Protein AF-A0A831KUH7-F1 (afdb_monomer_lite)

Structure (mmCIF, N/CA/C/O backbone):
data_AF-A0A831KUH7-F1
#
_entry.id   AF-A0A831KUH7-F1
#
loop_
_atom_site.group_PDB
_atom_site.id
_atom_site.type_symbol
_atom_site.label_atom_id
_atom_site.label_alt_id
_atom_site.label_comp_id
_atom_site.label_asym_id
_atom_site.label_entity_id
_atom_site.label_seq_id
_atom_site.pdbx_PDB_ins_code
_atom_site.Cartn_x
_atom_site.Cartn_y
_atom_site.Cartn_z
_atom_site.occupancy
_atom_site.B_iso_or_equiv
_atom_site.auth_seq_id
_atom_site.auth_comp_id
_atom_site.auth_asym_id
_atom_site.auth_atom_id
_atom_site.pdbx_PDB_model_num
ATOM 1 N N . MET A 1 1 ? -2.441 -0.265 -20.188 1.00 69.31 1 MET A N 1
ATOM 2 C CA . MET A 1 1 ? -2.784 -1.364 -19.270 1.00 69.31 1 MET A CA 1
ATOM 3 C C . MET A 1 1 ? -2.291 -0.935 -17.907 1.00 69.31 1 MET A C 1
ATOM 5 O O . MET A 1 1 ? -1.240 -0.300 -17.852 1.00 69.31 1 MET A O 1
ATOM 9 N N . ASP A 1 2 ? -3.088 -1.153 -16.868 1.00 81.56 2 ASP A N 1
ATOM 10 C CA . ASP A 1 2 ? -2.836 -0.543 -15.562 1.00 81.56 2 ASP A CA 1
ATOM 11 C C . ASP A 1 2 ? -2.126 -1.530 -14.652 1.00 81.56 2 ASP A C 1
ATOM 13 O O . ASP A 1 2 ? -2.553 -2.674 -14.539 1.00 81.56 2 ASP A O 1
ATOM 17 N N . VAL A 1 3 ? -1.084 -1.069 -13.972 1.00 86.31 3 VAL A N 1
ATOM 18 C CA . VAL A 1 3 ? -0.393 -1.767 -12.895 1.00 86.31 3 VAL A CA 1
ATOM 19 C C . VAL A 1 3 ? -0.862 -1.185 -11.569 1.00 86.31 3 VAL A C 1
ATOM 21 O O . VAL A 1 3 ? -0.824 0.023 -11.341 1.00 86.31 3 VAL A O 1
ATOM 24 N N . TYR A 1 4 ? -1.305 -2.037 -10.656 1.00 88.44 4 TYR A N 1
ATOM 25 C CA . TYR A 1 4 ? -1.832 -1.579 -9.370 1.00 88.44 4 TYR A CA 1
ATOM 26 C C . TYR A 1 4 ? -0.708 -1.357 -8.354 1.00 88.44 4 TYR A C 1
ATOM 28 O O . TYR A 1 4 ? 0.375 -1.896 -8.488 1.00 88.44 4 TYR A O 1
ATOM 36 N N . CYS A 1 5 ? -0.909 -0.587 -7.289 1.00 89.81 5 CYS A N 1
ATOM 37 C CA . CYS A 1 5 ? 0.059 -0.519 -6.191 1.00 89.81 5 CYS A CA 1
ATOM 38 C C . CYS A 1 5 ? -0.189 -1.650 -5.174 1.00 89.81 5 CYS A C 1
ATOM 40 O O . CYS A 1 5 ? -1.278 -1.712 -4.602 1.00 89.81 5 CYS A O 1
ATOM 42 N N . LYS A 1 6 ? 0.822 -2.468 -4.827 1.00 88.62 6 LYS A N 1
ATOM 43 C CA . LYS A 1 6 ? 0.692 -3.523 -3.784 1.00 88.62 6 LYS A CA 1
ATOM 44 C C . LYS A 1 6 ? 0.284 -2.999 -2.397 1.00 88.62 6 LYS A C 1
ATOM 46 O O . LYS A 1 6 ? -0.260 -3.750 -1.589 1.00 88.62 6 LYS A O 1
ATOM 51 N N . VAL A 1 7 ? 0.567 -1.727 -2.099 1.00 91.00 7 VAL A N 1
ATOM 52 C CA . VAL A 1 7 ? 0.356 -1.132 -0.767 1.00 91.00 7 VAL A CA 1
ATOM 53 C C . VAL A 1 7 ? -1.040 -0.535 -0.607 1.00 91.00 7 VAL A C 1
ATOM 55 O O . VAL A 1 7 ? -1.685 -0.732 0.423 1.00 91.00 7 VAL A O 1
ATOM 58 N N . CYS A 1 8 ? -1.503 0.223 -1.601 1.00 90.94 8 CYS A N 1
ATOM 59 C CA . CYS A 1 8 ? -2.751 0.984 -1.498 1.00 90.94 8 CYS A CA 1
ATOM 60 C C . CYS A 1 8 ? -3.824 0.588 -2.519 1.00 90.94 8 CYS A C 1
ATOM 62 O O . CYS A 1 8 ? -4.967 1.025 -2.365 1.00 90.94 8 CYS A O 1
ATOM 64 N N . GLY A 1 9 ? -3.473 -0.220 -3.525 1.00 88.38 9 GLY A N 1
ATOM 65 C CA . GLY A 1 9 ? -4.381 -0.678 -4.574 1.00 88.38 9 GLY A CA 1
ATOM 66 C C . GLY A 1 9 ? -4.718 0.362 -5.642 1.00 88.38 9 GLY A C 1
ATOM 67 O O . GLY A 1 9 ? -5.630 0.124 -6.422 1.00 88.38 9 GLY A O 1
ATOM 68 N N . GLU A 1 10 ? -4.042 1.516 -5.677 1.00 90.38 10 GLU A N 1
ATOM 69 C CA . GLU A 1 10 ? -4.252 2.502 -6.750 1.00 90.38 10 GLU A CA 1
ATOM 70 C C . GLU A 1 10 ? -3.771 1.949 -8.101 1.00 90.38 10 GLU A C 1
ATOM 72 O O . GLU A 1 10 ? -2.645 1.438 -8.140 1.00 90.38 10 GLU A O 1
ATOM 77 N N . PRO A 1 11 ? -4.574 2.047 -9.177 1.00 89.94 11 PRO A N 1
ATOM 78 C CA . PRO A 1 11 ? -4.127 1.762 -10.536 1.00 89.94 11 PRO A CA 1
ATOM 79 C C . PRO A 1 11 ? -3.177 2.852 -11.036 1.00 89.94 11 PRO A C 1
ATOM 81 O O . PRO A 1 11 ? -3.346 4.028 -10.715 1.00 89.94 11 PRO A O 1
ATOM 84 N N . TRP A 1 12 ? -2.211 2.455 -11.855 1.00 90.12 12 TRP A N 1
ATOM 85 C CA . TRP A 1 12 ? -1.311 3.348 -12.572 1.00 90.12 12 TRP A CA 1
ATOM 86 C C . TRP A 1 12 ? -1.050 2.798 -13.961 1.00 90.12 12 TRP A C 1
ATOM 88 O O . TRP A 1 12 ? -0.690 1.632 -14.102 1.00 90.12 12 TRP A O 1
ATOM 98 N N . ASP A 1 13 ? -1.180 3.619 -14.989 1.00 87.94 13 ASP A N 1
ATOM 99 C CA . ASP A 1 13 ? -0.808 3.197 -16.329 1.00 87.94 13 ASP A CA 1
ATOM 100 C C . ASP A 1 13 ? 0.721 3.198 -16.508 1.00 87.94 13 ASP A C 1
ATOM 102 O O . ASP A 1 13 ? 1.477 3.915 -15.843 1.00 87.94 13 ASP A O 1
ATOM 106 N N . THR A 1 14 ? 1.196 2.379 -17.443 1.00 84.25 14 THR A N 1
ATOM 107 C CA . THR A 1 14 ? 2.628 2.246 -17.743 1.00 84.25 14 THR A CA 1
ATOM 108 C C . THR A 1 14 ? 3.270 3.543 -18.238 1.00 84.25 14 THR A C 1
ATOM 110 O O . THR A 1 14 ? 4.484 3.693 -18.108 1.00 84.25 14 THR A O 1
ATOM 113 N N . TYR A 1 15 ? 2.496 4.473 -18.807 1.00 86.19 15 TYR A N 1
ATOM 114 C CA . TYR A 1 15 ? 3.015 5.761 -19.259 1.00 86.19 15 TYR A CA 1
ATOM 115 C C . TYR A 1 15 ? 3.316 6.668 -18.064 1.00 86.19 15 TYR A C 1
ATOM 117 O O . TYR A 1 15 ? 4.424 7.190 -17.988 1.00 86.19 15 TYR A O 1
ATOM 125 N N . SER A 1 16 ? 2.433 6.761 -17.068 1.00 88.50 16 SER A N 1
ATOM 126 C CA . SER A 1 16 ? 2.728 7.475 -15.821 1.00 88.50 16 SER A CA 1
ATOM 127 C C . SER A 1 16 ? 3.896 6.854 -15.063 1.00 88.50 16 SER A C 1
ATOM 129 O O . SER A 1 16 ? 4.772 7.578 -14.588 1.00 88.50 16 SER A O 1
ATOM 131 N N . LEU A 1 17 ? 4.000 5.519 -15.020 1.00 85.38 17 LEU A N 1
ATOM 132 C CA . LEU A 1 17 ? 5.201 4.867 -14.484 1.00 85.38 17 LEU A CA 1
ATOM 133 C C . LEU A 1 17 ? 6.469 5.327 -15.213 1.00 85.38 17 LEU A C 1
ATOM 135 O O . LEU A 1 17 ? 7.524 5.409 -14.579 1.00 85.38 17 LEU A O 1
ATOM 139 N N . ARG A 1 18 ? 6.382 5.586 -16.525 1.00 84.50 18 ARG A N 1
ATOM 140 C CA . ARG A 1 18 ? 7.499 5.949 -17.404 1.00 84.50 18 ARG A CA 1
ATOM 141 C C . ARG A 1 18 ? 7.884 7.433 -17.334 1.00 84.50 18 ARG A C 1
ATOM 143 O O . ARG A 1 18 ? 9.074 7.743 -17.313 1.00 84.50 18 ARG A O 1
ATOM 150 N N . GLU A 1 19 ? 6.904 8.320 -17.308 1.00 88.00 19 GLU A N 1
ATOM 151 C CA . GLU A 1 19 ? 7.119 9.751 -17.538 1.00 88.00 19 GLU A CA 1
ATOM 152 C C . GLU A 1 19 ? 6.833 10.603 -16.291 1.00 88.00 19 GLU A C 1
ATOM 154 O O . GLU A 1 19 ? 7.485 11.628 -16.110 1.00 88.00 19 GLU A O 1
ATOM 159 N N . ASP A 1 20 ? 5.927 10.171 -15.402 1.00 90.69 20 ASP A N 1
ATOM 160 C CA . ASP A 1 20 ? 5.501 10.974 -14.242 1.00 90.69 20 ASP A CA 1
ATOM 161 C C . ASP A 1 20 ? 6.214 10.592 -12.939 1.00 90.69 20 ASP A C 1
ATOM 163 O O . ASP A 1 20 ? 6.390 11.430 -12.053 1.00 90.69 20 ASP A O 1
ATOM 167 N N . PHE A 1 21 ? 6.614 9.327 -12.789 1.00 92.31 21 PHE A N 1
ATOM 168 C CA . PHE A 1 21 ? 7.278 8.861 -11.572 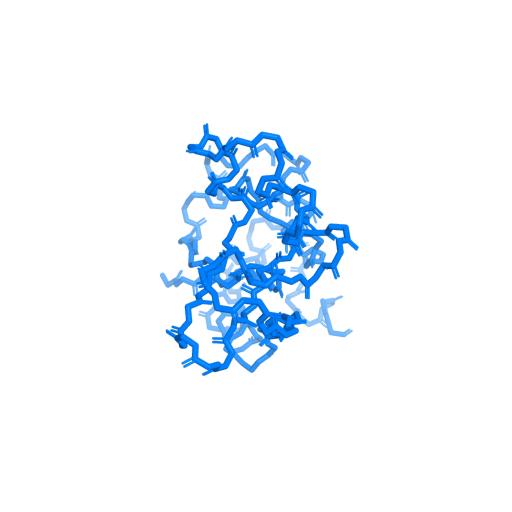1.00 92.31 21 PHE A CA 1
ATOM 169 C C . PHE A 1 21 ? 8.726 9.338 -11.537 1.00 92.31 21 PHE A C 1
ATOM 171 O O . PHE A 1 21 ? 9.467 9.172 -12.511 1.00 92.31 21 PHE A O 1
ATOM 178 N N . SER A 1 22 ? 9.177 9.806 -10.369 1.00 92.00 22 SER A N 1
ATOM 179 C CA . SER A 1 22 ? 10.614 9.926 -10.125 1.00 92.00 22 SER A CA 1
ATOM 180 C C . SER A 1 22 ? 11.294 8.553 -10.207 1.00 92.00 22 SER A C 1
ATOM 182 O O . SER A 1 22 ? 10.666 7.499 -10.051 1.00 92.00 22 SER A O 1
ATOM 184 N N . GLU A 1 23 ? 12.612 8.543 -10.412 1.00 89.50 23 GLU A N 1
ATOM 185 C CA . GLU A 1 23 ? 13.375 7.294 -10.411 1.00 89.50 23 GLU A CA 1
ATOM 186 C C . GLU A 1 23 ? 13.224 6.537 -9.077 1.00 89.50 23 GLU A C 1
ATOM 188 O O . GLU A 1 23 ? 13.108 5.307 -9.064 1.00 89.50 23 GLU A O 1
ATOM 193 N N . GLU A 1 24 ? 13.184 7.250 -7.945 1.00 90.19 24 GLU A N 1
ATOM 194 C CA . GLU A 1 24 ? 12.959 6.633 -6.636 1.00 90.19 24 GLU A CA 1
ATOM 195 C C . GLU A 1 24 ? 11.532 6.104 -6.483 1.00 90.19 24 GLU A C 1
ATOM 197 O O . GLU A 1 24 ? 11.351 4.977 -6.021 1.00 90.19 24 GLU A O 1
ATOM 202 N N . GLU A 1 25 ? 10.523 6.867 -6.905 1.00 92.75 25 GLU A N 1
ATOM 203 C CA . GLU A 1 25 ? 9.120 6.450 -6.836 1.00 92.75 25 GLU A CA 1
ATOM 204 C C . GLU A 1 25 ? 8.864 5.210 -7.690 1.00 92.75 25 GLU A C 1
ATOM 206 O O . GLU A 1 25 ? 8.199 4.273 -7.244 1.00 92.75 25 GLU A O 1
ATOM 211 N N . ARG A 1 26 ? 9.457 5.154 -8.886 1.00 90.69 26 ARG A N 1
ATOM 212 C CA . ARG A 1 26 ? 9.409 3.973 -9.751 1.00 90.69 26 ARG A CA 1
ATOM 213 C C . ARG A 1 26 ? 10.045 2.769 -9.067 1.00 90.69 26 ARG A C 1
ATOM 215 O O . ARG A 1 26 ? 9.450 1.692 -9.053 1.00 90.69 26 ARG A O 1
ATOM 222 N N . LYS A 1 27 ? 11.231 2.925 -8.472 1.00 88.69 27 LYS A N 1
ATOM 223 C CA . LYS A 1 27 ? 11.898 1.834 -7.740 1.00 88.69 27 LYS A CA 1
ATOM 224 C C . LYS A 1 27 ? 11.048 1.337 -6.571 1.00 88.69 27 LYS A C 1
ATOM 226 O O . LYS A 1 27 ? 10.906 0.125 -6.418 1.00 88.69 27 LYS A O 1
ATOM 231 N N . MET A 1 28 ? 10.463 2.241 -5.785 1.00 91.00 28 MET A N 1
ATOM 232 C CA . MET A 1 28 ? 9.556 1.883 -4.689 1.00 91.00 28 MET A CA 1
ATOM 233 C C . MET A 1 28 ? 8.328 1.127 -5.201 1.00 91.00 28 MET A C 1
ATOM 235 O O . MET A 1 28 ? 7.951 0.097 -4.642 1.00 91.00 28 MET A O 1
ATOM 239 N N . PHE A 1 29 ? 7.725 1.598 -6.290 1.00 90.19 29 PHE A N 1
ATOM 240 C CA . PHE A 1 29 ? 6.536 0.987 -6.873 1.00 90.19 29 PHE A CA 1
ATOM 241 C C . PHE A 1 29 ? 6.787 -0.433 -7.363 1.00 90.19 29 PHE A C 1
ATOM 243 O O . PHE A 1 29 ? 6.046 -1.351 -7.007 1.00 90.19 29 PHE A O 1
ATOM 250 N N . LEU A 1 30 ? 7.868 -0.633 -8.115 1.00 86.38 30 LEU A N 1
ATOM 251 C CA . LEU A 1 30 ? 8.241 -1.937 -8.663 1.00 86.38 30 LEU A CA 1
ATOM 252 C C . LEU A 1 30 ? 8.661 -2.935 -7.574 1.00 86.38 30 LEU A C 1
ATOM 254 O O . LEU A 1 30 ? 8.451 -4.135 -7.717 1.00 86.38 30 LEU A O 1
ATOM 258 N N . ARG A 1 31 ? 9.199 -2.456 -6.445 1.00 87.56 31 ARG A N 1
ATOM 259 C CA . ARG A 1 31 ? 9.447 -3.288 -5.253 1.00 87.56 31 ARG A CA 1
ATOM 260 C C . ARG A 1 31 ? 8.180 -3.582 -4.448 1.00 87.56 31 ARG A C 1
ATOM 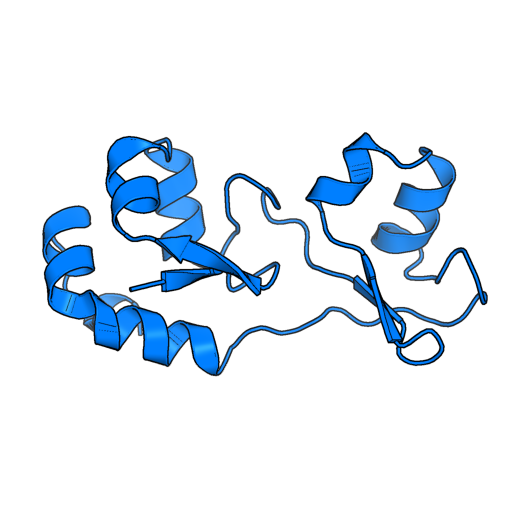262 O O . ARG A 1 31 ? 8.207 -4.399 -3.532 1.00 87.56 31 ARG A O 1
ATOM 269 N N . GLY A 1 32 ? 7.060 -2.939 -4.780 1.00 88.06 32 GLY A N 1
ATOM 270 C CA . GLY A 1 32 ? 5.819 -3.044 -4.021 1.00 88.06 32 GLY A CA 1
ATOM 271 C C . GLY A 1 32 ? 5.858 -2.317 -2.676 1.00 88.06 32 GLY A C 1
ATOM 272 O O . GLY A 1 32 ? 5.086 -2.659 -1.785 1.00 88.06 32 GLY A O 1
ATOM 273 N N . GLU A 1 33 ? 6.743 -1.333 -2.521 1.00 90.81 33 GLU A N 1
ATOM 274 C CA . GLU A 1 33 ? 6.936 -0.549 -1.294 1.00 90.81 33 GLU A CA 1
ATOM 275 C C . GLU A 1 33 ? 6.015 0.679 -1.230 1.00 90.81 33 GLU A C 1
ATOM 277 O O . GLU A 1 33 ? 5.821 1.249 -0.159 1.00 90.81 33 GLU A O 1
ATOM 282 N N . GLY A 1 34 ? 5.412 1.085 -2.351 1.00 91.62 34 GLY A N 1
ATOM 283 C CA . GLY A 1 34 ? 4.443 2.181 -2.409 1.00 91.62 34 GLY A CA 1
ATOM 284 C C . GLY A 1 34 ? 4.420 2.888 -3.762 1.00 91.62 34 GLY A C 1
ATOM 285 O O . GLY A 1 34 ? 5.242 2.615 -4.620 1.00 91.62 34 GLY A O 1
ATOM 286 N N . CYS A 1 35 ? 3.469 3.797 -3.958 1.00 92.94 35 CYS A N 1
ATOM 287 C CA . CYS A 1 35 ? 3.372 4.665 -5.137 1.00 92.94 35 CYS A CA 1
ATOM 288 C C . CYS A 1 35 ? 3.453 6.150 -4.724 1.00 92.94 35 CYS A C 1
ATOM 290 O O . CYS A 1 35 ? 3.363 6.433 -3.522 1.00 92.94 35 CYS A O 1
ATOM 292 N N . PRO A 1 36 ? 3.525 7.103 -5.673 1.00 92.44 36 PRO A N 1
ATOM 293 C CA . PRO A 1 36 ? 3.522 8.541 -5.379 1.00 92.44 36 PRO A CA 1
ATOM 294 C C . PRO A 1 36 ? 2.347 8.996 -4.498 1.00 92.44 36 PRO A C 1
ATOM 296 O O . PRO A 1 36 ? 2.505 9.850 -3.624 1.00 92.44 36 PRO A O 1
ATOM 299 N N . ALA A 1 37 ? 1.172 8.376 -4.667 1.00 91.06 37 ALA A N 1
ATOM 300 C CA . ALA A 1 37 ? -0.026 8.722 -3.903 1.00 91.06 37 ALA A CA 1
ATOM 301 C C . ALA A 1 37 ? 0.009 8.213 -2.453 1.00 91.06 37 ALA A C 1
ATOM 303 O O . ALA A 1 37 ? -0.399 8.922 -1.534 1.00 91.06 37 ALA A O 1
ATOM 304 N N . CYS A 1 38 ? 0.467 6.979 -2.215 1.00 92.06 38 CYS A N 1
ATOM 305 C CA . CYS A 1 38 ? 0.443 6.404 -0.868 1.00 92.06 38 CYS A CA 1
ATOM 306 C C . CYS A 1 38 ? 1.748 6.576 -0.102 1.00 92.06 38 CYS A C 1
ATOM 308 O O . CYS A 1 38 ? 1.721 6.518 1.122 1.00 92.06 38 CYS A O 1
ATOM 310 N N . LYS A 1 39 ? 2.882 6.757 -0.786 1.00 91.44 39 LYS A N 1
ATOM 311 C CA . LYS A 1 39 ? 4.219 6.870 -0.181 1.00 91.44 39 LYS A CA 1
ATOM 312 C C . LYS A 1 39 ? 4.498 5.769 0.856 1.00 91.44 39 LYS A C 1
ATOM 314 O O . LYS A 1 39 ? 5.042 6.027 1.925 1.00 91.44 39 LYS A O 1
ATOM 319 N N . GLY A 1 40 ? 4.037 4.550 0.565 1.00 91.00 40 GLY A N 1
ATOM 320 C CA . GLY A 1 40 ? 4.171 3.373 1.433 1.00 91.00 40 GLY A CA 1
ATOM 321 C C . GLY A 1 40 ? 3.167 3.278 2.585 1.00 91.00 40 GLY A C 1
ATOM 322 O O . GLY A 1 40 ? 3.228 2.351 3.389 1.00 91.00 40 GLY A O 1
ATOM 323 N N . ILE A 1 41 ? 2.204 4.195 2.673 1.00 92.12 41 ILE A N 1
ATOM 324 C CA . ILE A 1 41 ? 1.144 4.156 3.679 1.00 92.12 41 ILE A CA 1
ATOM 325 C C . ILE A 1 41 ? 0.049 3.183 3.214 1.00 92.12 41 ILE A C 1
ATOM 327 O O . ILE A 1 41 ? -0.595 3.437 2.191 1.00 92.12 41 ILE A O 1
ATOM 331 N N . PRO A 1 42 ? -0.211 2.093 3.956 1.00 92.19 42 PRO A N 1
ATOM 332 C CA . PRO A 1 42 ? -1.214 1.115 3.564 1.00 92.19 42 PRO A CA 1
ATOM 333 C C . PRO A 1 42 ? -2.633 1.664 3.700 1.00 92.19 42 PRO A C 1
ATOM 335 O O . PRO A 1 42 ? -2.927 2.493 4.571 1.00 92.19 42 PRO A O 1
ATOM 338 N N . THR A 1 43 ? -3.531 1.135 2.871 1.00 93.62 43 THR A N 1
ATOM 339 C CA . THR A 1 43 ? -4.967 1.386 3.001 1.00 93.62 43 THR A CA 1
ATOM 340 C C . THR A 1 43 ? -5.505 0.656 4.231 1.00 93.62 43 THR A C 1
ATOM 342 O O . THR A 1 43 ? -5.357 -0.561 4.366 1.00 93.62 43 THR A O 1
ATOM 345 N N . MET A 1 44 ? -6.155 1.394 5.128 1.00 94.56 44 MET A N 1
ATOM 346 C CA . MET A 1 44 ? -6.885 0.822 6.259 1.00 94.56 44 MET A CA 1
ATOM 347 C C . MET A 1 44 ? -8.349 0.641 5.865 1.00 94.56 44 MET A C 1
ATOM 349 O O . MET A 1 44 ? -8.945 1.538 5.290 1.00 94.56 44 MET A O 1
ATOM 353 N N . TYR A 1 45 ? -8.953 -0.498 6.171 1.00 94.12 45 TYR A N 1
ATOM 354 C CA . TYR A 1 45 ? -10.326 -0.815 5.798 1.00 94.12 45 TYR A CA 1
ATOM 355 C C . TYR A 1 45 ? -11.179 -1.070 7.037 1.00 94.12 45 TYR A C 1
ATOM 357 O O . TYR A 1 45 ? -10.797 -1.839 7.926 1.00 94.12 45 TYR A O 1
ATOM 365 N N . CYS A 1 46 ? -12.335 -0.415 7.087 1.00 94.75 46 CYS A N 1
ATOM 366 C CA . CYS A 1 46 ? -13.378 -0.692 8.060 1.00 94.75 46 CYS A CA 1
ATOM 367 C C . CYS A 1 46 ? -14.390 -1.655 7.447 1.00 94.75 46 CYS A C 1
ATOM 369 O O . CYS A 1 46 ? -15.116 -1.267 6.537 1.00 94.75 46 CYS A O 1
ATOM 371 N N . GLU A 1 47 ? -14.485 -2.877 7.970 1.00 92.69 47 GLU A N 1
ATOM 372 C CA . GLU A 1 47 ? -15.494 -3.846 7.515 1.00 92.69 47 GLU A CA 1
ATOM 373 C C . GLU A 1 47 ? -16.914 -3.403 7.876 1.00 92.69 47 GLU A C 1
ATOM 375 O O . GLU A 1 47 ? -17.825 -3.565 7.073 1.00 92.69 47 GLU A O 1
ATOM 380 N N . ASN A 1 48 ? -17.095 -2.779 9.044 1.00 93.12 48 ASN A N 1
ATOM 381 C CA . ASN A 1 48 ? -18.413 -2.350 9.511 1.00 93.12 48 ASN A CA 1
ATOM 382 C C . ASN A 1 48 ? -19.005 -1.222 8.648 1.00 93.12 48 ASN A C 1
ATOM 384 O O . ASN A 1 48 ? -20.174 -1.257 8.288 1.00 93.12 48 ASN A O 1
ATOM 388 N N . CYS A 1 49 ? -18.187 -0.233 8.277 1.00 93.38 49 CYS A N 1
ATOM 389 C CA . CYS A 1 49 ? -18.613 0.869 7.406 1.00 93.38 49 CYS A CA 1
ATOM 390 C C . CYS A 1 49 ? -18.390 0.580 5.916 1.00 93.38 49 CYS A C 1
ATOM 392 O O . CYS A 1 49 ? -18.704 1.431 5.090 1.00 93.38 49 CYS A O 1
ATOM 394 N N . SER A 1 50 ? -17.776 -0.558 5.578 1.00 92.19 50 SER A N 1
ATOM 395 C CA . SER A 1 50 ? -17.268 -0.865 4.234 1.00 92.19 50 SER A CA 1
ATOM 396 C C . SER A 1 50 ? -16.455 0.282 3.610 1.00 92.19 50 SER A C 1
ATOM 398 O O . SER A 1 50 ? -16.575 0.581 2.423 1.00 92.19 50 SER A O 1
ATOM 400 N N . ARG A 1 51 ? -15.635 0.963 4.426 1.00 90.50 51 ARG A N 1
ATOM 401 C CA . ARG A 1 51 ? -14.936 2.199 4.036 1.00 90.50 51 ARG A CA 1
ATOM 402 C C . ARG A 1 51 ? -13.416 2.019 4.046 1.00 90.50 51 ARG A C 1
ATOM 404 O O . ARG A 1 51 ? -12.864 1.650 5.089 1.00 90.50 51 ARG A O 1
ATOM 411 N N . PRO A 1 52 ? -12.727 2.307 2.927 1.00 92.19 52 PRO A N 1
ATOM 412 C CA . PRO A 1 52 ? -11.276 2.390 2.892 1.00 92.19 52 PRO A CA 1
ATOM 413 C C . PRO A 1 52 ? -10.786 3.787 3.298 1.00 92.19 52 PRO A C 1
ATOM 415 O O . PRO A 1 52 ? -11.351 4.805 2.905 1.00 92.19 52 PRO A O 1
ATOM 418 N N . TYR A 1 53 ? -9.683 3.821 4.033 1.00 92.62 53 TYR A N 1
ATOM 419 C CA . TYR A 1 53 ? -8.909 5.001 4.392 1.00 92.62 53 TYR A CA 1
ATOM 420 C C . TYR A 1 53 ? -7.548 4.887 3.715 1.00 92.62 53 TYR A C 1
ATOM 422 O O . TYR A 1 53 ? -6.701 4.082 4.116 1.00 92.62 53 TYR A O 1
ATOM 430 N N . LYS A 1 54 ? -7.361 5.656 2.644 1.00 90.50 54 LYS A N 1
ATOM 431 C CA . LYS A 1 54 ? -6.154 5.629 1.813 1.00 90.50 54 LYS A CA 1
ATOM 432 C C . LYS A 1 54 ? -5.142 6.668 2.288 1.00 90.50 54 LYS A C 1
ATOM 434 O O . LYS A 1 54 ? -5.514 7.697 2.842 1.00 90.50 54 LYS A O 1
ATOM 439 N N . GLY A 1 55 ? -3.854 6.410 2.055 1.00 86.88 55 GLY A N 1
ATOM 440 C CA . GLY A 1 55 ? -2.771 7.292 2.506 1.00 86.88 55 GLY A CA 1
ATOM 441 C C . GLY A 1 55 ? -2.877 8.730 1.985 1.00 86.88 55 GLY A C 1
ATOM 442 O O . GLY A 1 55 ? -2.590 9.661 2.732 1.00 86.88 55 GLY A O 1
ATOM 443 N N . TRP A 1 56 ? -3.354 8.920 0.752 1.00 87.12 56 TRP A N 1
ATOM 444 C CA . TRP A 1 56 ? -3.545 10.248 0.159 1.00 87.12 56 TRP A CA 1
ATOM 445 C C . TRP A 1 56 ? -4.677 11.054 0.815 1.00 87.12 56 TRP A C 1
ATOM 447 O O . TRP A 1 56 ? -4.607 12.277 0.835 1.00 87.12 56 TRP A O 1
ATOM 457 N N . MET A 1 57 ? -5.659 10.400 1.454 1.00 90.81 57 MET A N 1
ATOM 458 C CA . MET A 1 57 ? -6.752 11.086 2.169 1.00 90.81 57 MET A CA 1
ATOM 459 C C . MET A 1 57 ? -6.257 11.866 3.392 1.00 90.81 57 MET A C 1
ATOM 461 O O . MET A 1 57 ? -6.967 12.710 3.924 1.00 90.81 57 MET A O 1
ATOM 465 N N . ARG A 1 58 ? -5.026 11.602 3.849 1.00 87.88 58 ARG A N 1
ATOM 466 C CA . ARG A 1 58 ? -4.414 12.299 4.985 1.00 87.88 58 ARG A CA 1
ATOM 467 C C . ARG A 1 58 ? -4.277 13.806 4.761 1.00 87.88 58 ARG A C 1
ATOM 469 O O . ARG A 1 58 ? -4.137 14.521 5.745 1.00 87.88 58 ARG A O 1
ATOM 476 N N . ALA A 1 59 ? -4.270 14.271 3.511 1.00 87.94 59 ALA A N 1
ATOM 477 C CA . ALA A 1 59 ? -4.234 15.698 3.200 1.00 87.94 59 ALA A CA 1
ATOM 478 C C . ALA A 1 59 ? -5.506 16.429 3.666 1.00 87.94 59 ALA A C 1
ATOM 480 O O . ALA A 1 59 ? -5.419 17.580 4.085 1.00 87.94 59 ALA A O 1
ATOM 481 N N . ASP A 1 60 ? -6.647 15.735 3.665 1.00 90.81 60 ASP A N 1
ATOM 482 C CA . ASP A 1 60 ? -7.966 16.286 3.998 1.00 90.81 60 ASP A CA 1
ATOM 483 C C . ASP A 1 60 ? -8.426 15.938 5.428 1.00 90.81 60 ASP A C 1
ATOM 485 O O . ASP A 1 60 ? -9.525 16.305 5.837 1.00 90.81 60 ASP A O 1
ATOM 489 N N . MET A 1 61 ? -7.605 15.214 6.197 1.00 92.00 61 MET A N 1
ATOM 490 C CA . MET A 1 61 ? -7.937 14.728 7.542 1.00 92.00 61 MET A CA 1
ATOM 491 C C . MET A 1 61 ? -7.266 15.548 8.642 1.00 92.00 61 MET A C 1
ATOM 493 O O . MET A 1 61 ? -6.152 16.060 8.499 1.00 92.00 61 MET A O 1
ATOM 497 N N . THR A 1 62 ? -7.901 15.587 9.810 1.00 94.06 62 THR A N 1
ATOM 498 C CA . THR A 1 62 ? -7.284 16.125 11.023 1.00 94.06 62 THR A CA 1
ATOM 499 C C . THR A 1 62 ? -6.167 15.207 11.537 1.00 94.06 62 THR A C 1
ATOM 501 O O . THR A 1 62 ? -6.132 13.998 11.289 1.00 94.06 62 THR A O 1
ATOM 504 N N . LYS A 1 63 ? -5.232 15.764 12.319 1.00 93.25 63 LYS A N 1
ATOM 505 C CA . LYS A 1 63 ? -4.150 14.975 12.944 1.00 93.25 63 LYS A CA 1
ATOM 506 C C . LYS A 1 63 ? -4.690 13.865 13.852 1.00 93.25 63 LYS A C 1
ATOM 508 O O . LYS A 1 63 ? -4.077 12.802 13.943 1.00 93.25 63 LYS A O 1
ATOM 513 N N . GLU A 1 64 ? -5.819 14.121 14.506 1.00 93.19 64 GLU A N 1
ATOM 514 C CA . GLU A 1 64 ? -6.487 13.180 15.403 1.00 93.19 64 GLU A CA 1
ATOM 515 C C . GLU A 1 64 ? -7.048 11.983 14.632 1.00 93.19 64 GLU A C 1
ATOM 517 O O . GLU A 1 64 ? -6.800 10.841 15.022 1.00 93.19 64 GLU A O 1
ATOM 522 N N . GLU A 1 65 ? -7.703 12.218 13.493 1.00 92.88 65 GLU A N 1
ATOM 523 C CA . GLU A 1 65 ? -8.190 11.149 12.613 1.00 92.88 65 GLU A CA 1
ATOM 524 C C . GLU A 1 65 ? -7.042 10.300 12.064 1.00 92.88 65 GLU A C 1
ATOM 526 O O . GLU A 1 65 ? -7.105 9.071 12.105 1.00 92.88 65 GLU A O 1
ATOM 531 N N . ILE A 1 66 ? -5.953 10.932 11.612 1.00 92.94 66 ILE A N 1
ATOM 532 C CA . ILE A 1 66 ? -4.777 10.212 11.102 1.00 92.94 66 ILE A CA 1
ATOM 533 C C . ILE A 1 66 ? -4.184 9.310 12.190 1.00 92.94 66 ILE A C 1
ATOM 535 O O . ILE A 1 66 ? -3.833 8.154 11.931 1.00 92.94 66 ILE A O 1
ATOM 539 N N . GLU A 1 67 ? -4.062 9.821 13.416 1.00 94.50 67 GLU A N 1
ATOM 540 C CA . GLU A 1 67 ? -3.573 9.036 14.543 1.00 94.50 67 GLU A CA 1
ATOM 541 C C . GLU A 1 67 ? -4.516 7.874 14.878 1.00 94.50 67 GLU A C 1
ATOM 543 O O . GLU A 1 67 ? -4.062 6.744 15.087 1.00 94.50 67 GLU A O 1
ATOM 548 N N . LEU A 1 68 ? -5.823 8.124 14.884 1.00 95.06 68 LEU A N 1
ATOM 549 C CA . LEU A 1 68 ? -6.826 7.105 15.153 1.00 95.06 68 LEU A CA 1
ATOM 550 C C . LEU A 1 68 ? -6.767 5.973 14.113 1.00 95.06 68 LEU A C 1
ATOM 552 O O . LEU A 1 68 ? -6.724 4.797 14.477 1.00 95.06 68 LEU A O 1
ATOM 556 N N . ILE A 1 69 ? -6.675 6.318 12.829 1.00 94.44 69 ILE A N 1
ATOM 557 C CA . ILE A 1 69 ? -6.704 5.366 11.715 1.00 94.44 69 ILE A CA 1
ATOM 558 C C . ILE A 1 69 ? -5.390 4.584 11.602 1.00 94.44 69 ILE A C 1
ATOM 560 O O . ILE A 1 69 ? -5.413 3.355 11.575 1.00 94.44 69 ILE A O 1
ATOM 564 N N . TRP A 1 70 ? -4.235 5.254 11.536 1.00 92.81 70 TRP A N 1
ATOM 565 C CA . TRP A 1 70 ? -2.966 4.581 11.212 1.00 92.81 70 TRP A CA 1
ATOM 566 C C . TRP A 1 70 ? -2.134 4.183 12.434 1.00 92.81 70 TRP A C 1
ATOM 568 O O . TRP A 1 70 ? -1.400 3.198 12.346 1.00 92.81 70 TRP A O 1
ATOM 578 N N . LYS A 1 71 ? -2.260 4.870 13.584 1.00 93.00 71 LYS A N 1
ATOM 579 C CA . LYS A 1 71 ? -1.597 4.428 14.829 1.00 93.00 71 LYS A CA 1
ATOM 580 C C . LYS A 1 71 ? -2.498 3.519 15.658 1.00 93.00 71 LYS A C 1
ATOM 582 O O . LYS A 1 71 ? -2.077 2.425 16.025 1.00 93.00 71 LYS A O 1
ATOM 587 N N . LYS A 1 72 ? -3.732 3.950 15.946 1.00 94.94 72 LYS A N 1
ATOM 588 C CA . LYS A 1 72 ? -4.663 3.197 16.809 1.00 94.94 72 LYS A CA 1
ATOM 589 C C . LYS A 1 72 ? -5.458 2.131 16.049 1.00 94.94 72 LYS A C 1
ATOM 591 O O . LYS A 1 72 ? -5.938 1.191 16.675 1.00 94.94 72 LYS A O 1
ATOM 596 N N . LYS A 1 73 ? -5.535 2.217 14.714 1.00 95.38 73 LYS A N 1
ATOM 597 C CA . LYS A 1 73 ? -6.283 1.289 13.845 1.00 95.38 73 LYS A CA 1
ATOM 598 C C . LYS A 1 73 ? -7.758 1.214 14.222 1.00 95.38 73 LYS A C 1
ATOM 600 O O . LYS A 1 73 ? -8.329 0.129 14.298 1.00 95.38 73 LYS A O 1
ATOM 605 N N . VAL A 1 74 ? -8.363 2.374 14.456 1.00 96.00 74 VAL A N 1
ATOM 606 C CA . VAL A 1 74 ? -9.770 2.525 14.827 1.00 96.00 74 VAL A CA 1
ATOM 607 C C . VAL A 1 74 ? -10.467 3.429 13.816 1.00 96.00 74 VAL A C 1
ATOM 609 O O . VAL A 1 74 ? -9.925 4.446 13.388 1.00 96.00 74 VAL A O 1
ATOM 612 N N . CYS A 1 75 ? -11.667 3.027 13.410 1.00 94.31 75 CYS A N 1
ATOM 613 C CA . CYS A 1 75 ? -12.513 3.789 12.509 1.00 94.31 75 CYS A CA 1
ATOM 614 C C . CYS A 1 75 ? -13.029 5.052 13.223 1.00 94.31 75 CYS A C 1
ATOM 616 O O . CYS A 1 75 ? -13.673 4.902 14.263 1.00 94.31 75 CYS A O 1
ATOM 618 N N . PRO A 1 76 ? -12.811 6.264 12.680 1.00 93.06 76 PRO A N 1
ATOM 619 C CA . PRO A 1 76 ? -13.319 7.502 13.281 1.00 93.06 76 PRO A CA 1
ATOM 620 C C . PRO A 1 76 ? -14.848 7.573 13.320 1.00 93.06 76 PRO A C 1
ATOM 622 O O . PRO A 1 76 ? -15.398 8.172 14.233 1.00 93.06 76 PRO A O 1
ATOM 625 N N . GLU A 1 77 ? -15.527 6.897 12.392 1.00 91.19 77 GLU A N 1
ATOM 626 C CA . GLU A 1 77 ? -16.985 6.983 12.255 1.00 91.19 77 GLU A CA 1
ATOM 627 C C . GLU A 1 77 ? -17.730 6.052 13.222 1.00 91.19 77 GLU A C 1
ATOM 629 O O . GLU A 1 77 ? -18.741 6.426 13.806 1.00 91.19 77 GLU A O 1
ATOM 634 N N . CYS A 1 78 ? -17.257 4.809 13.379 1.00 93.62 78 CYS A N 1
ATOM 635 C CA . CYS A 1 78 ? -17.983 3.773 14.129 1.00 93.62 78 CYS A CA 1
ATOM 636 C C . CYS A 1 78 ? -17.195 3.148 15.286 1.00 93.62 78 CYS A C 1
ATOM 638 O O . CYS A 1 78 ? -17.688 2.221 15.925 1.00 93.62 78 CYS A O 1
ATOM 640 N N . GLY A 1 79 ? -15.947 3.563 15.518 1.00 92.88 79 GLY A N 1
ATOM 641 C CA . GLY A 1 79 ? -15.098 3.022 16.586 1.00 92.88 79 GLY A CA 1
ATOM 642 C C . GLY A 1 79 ? -14.637 1.570 16.391 1.00 92.88 79 GLY A C 1
ATOM 643 O O . GLY A 1 79 ? -13.948 1.024 17.251 1.00 92.88 79 GLY A O 1
ATOM 644 N N . SER A 1 80 ? -14.980 0.924 15.271 1.00 94.38 80 SER A N 1
ATOM 645 C CA . SER A 1 80 ? -14.556 -0.451 14.980 1.00 94.38 80 SER A CA 1
ATOM 646 C C . SER A 1 80 ? -13.068 -0.540 14.641 1.00 94.38 80 SER A C 1
ATOM 648 O O . SER A 1 80 ? -12.460 0.413 14.148 1.00 94.38 80 SER A O 1
ATOM 650 N N . LYS A 1 81 ? -12.474 -1.717 14.860 1.00 95.56 81 LYS A N 1
ATOM 651 C CA . LYS A 1 81 ? -11.073 -1.983 14.519 1.00 95.56 81 LYS A CA 1
ATOM 652 C C . LYS A 1 81 ? -10.881 -2.056 13.003 1.00 95.56 81 LYS A C 1
ATOM 654 O O . LYS A 1 81 ? -11.595 -2.778 12.313 1.00 95.56 81 LYS A O 1
ATOM 659 N N . LEU A 1 82 ? -9.879 -1.345 12.503 1.00 95.25 82 LEU A N 1
ATOM 660 C CA . LEU A 1 82 ? -9.496 -1.334 11.097 1.00 95.25 82 LEU A CA 1
ATOM 661 C C . LEU A 1 82 ? -8.516 -2.466 10.781 1.00 95.25 82 LEU A C 1
ATOM 663 O O . LEU A 1 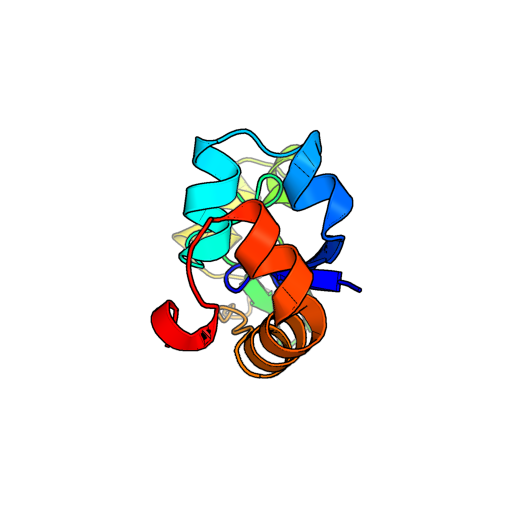82 ? -7.630 -2.798 11.578 1.00 95.25 82 LEU A O 1
ATOM 667 N N . LYS A 1 83 ? -8.639 -3.016 9.575 1.00 93.69 83 LYS A N 1
ATOM 668 C CA . LYS A 1 83 ? -7.706 -3.993 9.003 1.00 93.69 83 LYS A CA 1
ATOM 669 C C . LYS A 1 83 ? -6.861 -3.336 7.919 1.00 93.69 83 LYS A C 1
ATOM 671 O O . LYS A 1 83 ? -7.285 -2.370 7.302 1.00 93.69 83 LYS A O 1
ATOM 676 N N . VAL A 1 84 ? -5.667 -3.863 7.678 1.00 91.62 84 VAL A N 1
ATOM 677 C CA . VAL A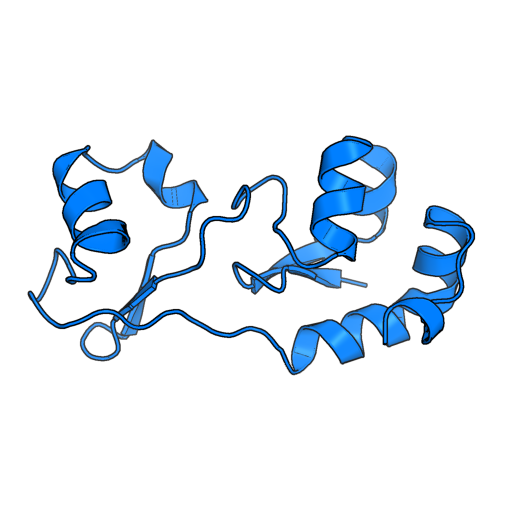 1 84 ? -4.866 -3.455 6.517 1.00 91.62 84 VAL A CA 1
ATOM 678 C C . VAL A 1 84 ? -5.428 -4.159 5.285 1.00 91.62 84 VAL A C 1
ATOM 680 O O . VAL A 1 84 ? -5.535 -5.388 5.291 1.00 91.62 84 VAL A O 1
ATOM 683 N N . ALA A 1 85 ? -5.794 -3.401 4.254 1.00 88.12 85 ALA A N 1
ATOM 684 C CA . ALA A 1 85 ? -6.192 -3.966 2.971 1.00 88.12 85 ALA A CA 1
ATOM 685 C C . ALA A 1 85 ? -4.969 -4.588 2.279 1.00 88.12 85 ALA A C 1
ATOM 687 O O . ALA A 1 85 ? -3.875 -4.024 2.310 1.00 88.12 85 ALA A O 1
ATOM 688 N N . LYS A 1 86 ? -5.146 -5.770 1.682 1.00 82.88 86 LYS A N 1
ATOM 689 C CA . LYS A 1 86 ? -4.091 -6.487 0.956 1.00 82.88 86 LYS A CA 1
ATOM 690 C C . LYS A 1 86 ? -4.437 -6.526 -0.527 1.00 82.88 86 LYS A C 1
ATOM 692 O O . LYS A 1 86 ? -5.530 -6.961 -0.874 1.00 82.88 86 LYS A O 1
ATOM 697 N N . TYR A 1 87 ? -3.488 -6.138 -1.374 1.00 78.44 87 TYR A N 1
ATOM 698 C CA . TYR A 1 87 ? -3.634 -6.114 -2.829 1.00 78.44 87 TYR A CA 1
ATOM 699 C C . TYR A 1 87 ? -2.557 -7.012 -3.447 1.00 78.44 87 TYR A C 1
ATOM 701 O O . TYR A 1 87 ? -1.436 -6.570 -3.684 1.00 78.44 87 TYR A O 1
ATOM 709 N N . SER A 1 88 ? -2.853 -8.304 -3.624 1.00 65.12 88 SER A N 1
ATOM 710 C CA . SER A 1 88 ? -1.860 -9.287 -4.098 1.00 65.12 88 SER A CA 1
ATOM 711 C C . SER A 1 88 ? -2.265 -10.069 -5.350 1.00 65.12 88 SER A C 1
ATOM 713 O O . SER A 1 88 ? -1.377 -10.503 -6.073 1.00 65.12 88 SER A O 1
ATOM 715 N N . GLY A 1 89 ? -3.562 -10.250 -5.626 1.00 62.47 89 GLY A N 1
ATOM 716 C CA . GLY A 1 89 ? -4.027 -11.061 -6.765 1.00 62.47 89 GLY A CA 1
ATOM 717 C C . GLY A 1 89 ? -3.978 -10.333 -8.112 1.00 62.47 89 GLY A C 1
ATOM 718 O O . GLY A 1 89 ? -3.452 -10.859 -9.088 1.00 62.47 89 GLY A O 1
ATOM 719 N N . GLU A 1 90 ? -4.481 -9.099 -8.156 1.00 67.06 90 GLU A N 1
ATOM 720 C CA . GLU A 1 90 ? -4.554 -8.319 -9.402 1.00 67.06 90 GLU A CA 1
ATOM 721 C C . GLU A 1 90 ? -3.207 -7.709 -9.792 1.00 67.06 90 GLU A C 1
ATOM 723 O O . GLU A 1 90 ? -2.902 -7.597 -10.972 1.00 67.06 90 GLU A O 1
ATOM 728 N N . TYR A 1 91 ? -2.356 -7.404 -8.809 1.00 74.38 91 TYR A N 1
ATOM 729 C CA . TYR A 1 91 ? -1.043 -6.811 -9.055 1.00 74.38 91 TYR A CA 1
ATOM 730 C C . TYR A 1 91 ? -0.167 -7.670 -9.975 1.00 74.38 91 TYR A C 1
ATOM 732 O O . TYR A 1 91 ? 0.400 -7.175 -10.945 1.00 74.38 91 TYR A O 1
ATOM 740 N N . MET A 1 92 ? -0.044 -8.963 -9.666 1.00 72.06 92 MET A N 1
ATOM 741 C CA . MET A 1 92 ? 0.846 -9.846 -10.422 1.00 72.06 92 MET A CA 1
ATOM 742 C C . MET A 1 92 ? 0.342 -10.057 -11.842 1.00 72.06 92 MET A C 1
ATOM 744 O O . MET A 1 92 ? 1.120 -9.952 -12.782 1.00 72.06 92 MET A O 1
ATOM 748 N N . SER A 1 93 ? -0.966 -10.272 -11.987 1.00 78.19 93 SER A N 1
ATOM 749 C CA . SER A 1 93 ? -1.604 -10.377 -13.299 1.00 78.19 93 SER A CA 1
ATOM 750 C C . SER A 1 93 ? -1.352 -9.106 -14.116 1.00 78.19 93 SER A C 1
ATOM 752 O O . SER A 1 93 ? -0.878 -9.192 -15.241 1.00 78.19 93 SER A O 1
ATOM 754 N N . SER A 1 94 ? -1.515 -7.928 -13.501 1.00 78.81 94 SER A N 1
ATOM 755 C CA . SER A 1 94 ? -1.282 -6.651 -14.179 1.00 78.81 94 SER A CA 1
ATOM 756 C C . SER A 1 94 ? 0.164 -6.406 -14.615 1.00 78.81 94 SER A C 1
ATOM 758 O O . SER A 1 94 ? 0.386 -5.768 -15.639 1.00 78.81 94 SER A O 1
ATOM 760 N N . LEU A 1 95 ? 1.155 -6.897 -13.861 1.00 80.44 95 LEU A N 1
ATOM 761 C CA . LEU A 1 95 ? 2.559 -6.777 -14.258 1.00 80.44 95 LEU A CA 1
ATOM 762 C C . LEU A 1 95 ? 2.897 -7.674 -15.446 1.00 80.44 95 LEU A C 1
ATOM 764 O O . LEU A 1 95 ? 3.600 -7.225 -16.343 1.00 80.44 95 LEU A O 1
ATOM 768 N N . VAL A 1 96 ? 2.418 -8.922 -15.439 1.00 81.62 96 VAL A N 1
ATOM 769 C CA . VAL A 1 96 ? 2.651 -9.888 -16.528 1.00 81.62 96 VAL A CA 1
ATOM 770 C C . VAL A 1 96 ? 1.999 -9.405 -17.814 1.00 81.62 96 VAL A C 1
ATOM 772 O O . VAL A 1 96 ? 2.613 -9.433 -18.870 1.00 81.62 96 VAL A O 1
ATOM 775 N N . ASP A 1 97 ? 0.787 -8.880 -17.707 1.00 81.88 97 ASP A N 1
ATOM 776 C CA . ASP A 1 97 ? 0.074 -8.265 -18.819 1.00 81.88 97 ASP A CA 1
ATOM 777 C C . ASP A 1 97 ? 0.807 -7.040 -19.415 1.00 81.88 97 ASP A C 1
ATOM 779 O O . ASP A 1 97 ? 0.566 -6.653 -20.559 1.00 81.88 97 ASP A O 1
ATOM 783 N N . CYS A 1 98 ? 1.705 -6.421 -18.641 1.00 79.75 98 CYS A N 1
ATOM 784 C CA . CYS A 1 98 ? 2.541 -5.296 -19.058 1.00 79.75 98 CYS A CA 1
ATOM 785 C C . CYS A 1 98 ? 4.005 -5.693 -19.307 1.00 79.75 98 CYS A C 1
ATOM 787 O O . CYS A 1 98 ? 4.846 -4.795 -19.367 1.00 79.75 98 CYS A O 1
ATOM 789 N N . ASP A 1 99 ? 4.331 -6.985 -19.412 1.00 79.44 99 ASP A N 1
ATOM 790 C CA . ASP A 1 99 ? 5.705 -7.492 -19.396 1.00 79.44 99 ASP A CA 1
ATOM 791 C C . ASP A 1 99 ? 6.646 -6.734 -20.337 1.00 79.44 99 ASP A C 1
ATOM 793 O O . ASP A 1 99 ? 7.572 -6.095 -19.851 1.00 79.44 99 ASP A O 1
ATOM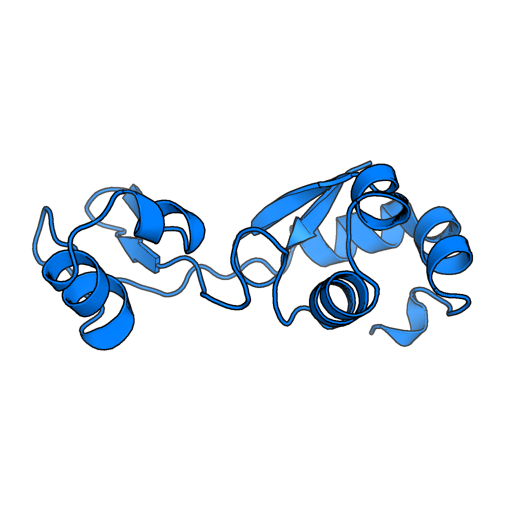 797 N N . GLY A 1 100 ? 6.357 -6.649 -21.635 1.00 82.12 100 GLY A N 1
ATOM 798 C CA . GLY A 1 100 ? 7.211 -5.931 -22.586 1.00 82.12 100 GLY A CA 1
ATOM 799 C C . GLY A 1 100 ? 7.424 -4.456 -22.223 1.00 82.12 100 GLY A C 1
ATOM 800 O O . GLY A 1 100 ? 8.536 -3.944 -22.307 1.00 82.12 100 GLY A O 1
ATOM 801 N N . ALA A 1 101 ? 6.387 -3.774 -21.729 1.00 83.56 101 ALA A N 1
ATOM 802 C CA . ALA A 1 101 ? 6.497 -2.375 -21.314 1.00 83.56 101 ALA A CA 1
ATOM 803 C C . ALA A 1 101 ? 7.315 -2.207 -20.024 1.00 83.56 101 ALA A C 1
ATOM 805 O O . ALA A 1 101 ? 8.045 -1.226 -19.877 1.00 83.56 101 ALA A O 1
ATOM 806 N N . ILE A 1 102 ? 7.196 -3.142 -19.079 1.00 82.94 102 ILE A N 1
ATOM 807 C CA . ILE A 1 102 ? 7.956 -3.128 -17.826 1.00 82.94 102 ILE A CA 1
ATOM 808 C C . ILE A 1 102 ? 9.416 -3.514 -18.077 1.00 82.94 102 ILE A C 1
ATOM 810 O O . ILE A 1 102 ? 10.309 -2.890 -17.501 1.00 82.94 102 ILE A O 1
ATOM 814 N N . GLU A 1 103 ? 9.679 -4.484 -18.949 1.00 85.62 103 GLU A N 1
ATOM 815 C CA . GLU A 1 103 ? 11.032 -4.873 -19.349 1.00 85.62 103 GLU A CA 1
ATOM 816 C C . GLU A 1 103 ? 11.747 -3.715 -20.051 1.00 85.62 103 GLU A C 1
ATOM 818 O O . GLU A 1 103 ? 12.854 -3.357 -19.650 1.00 85.62 103 GLU A O 1
ATOM 823 N N . ASP A 1 104 ? 11.084 -3.030 -20.987 1.00 84.62 104 ASP A N 1
ATOM 824 C CA . ASP A 1 104 ? 11.618 -1.826 -21.639 1.00 84.62 104 ASP A CA 1
ATOM 825 C C . ASP A 1 104 ? 11.904 -0.693 -20.637 1.00 84.62 104 ASP A C 1
ATOM 827 O O . ASP A 1 104 ? 12.891 0.039 -20.750 1.00 84.62 104 ASP A O 1
ATOM 831 N N . LEU A 1 105 ? 11.039 -0.536 -19.634 1.00 81.94 105 LEU A N 1
ATOM 832 C CA . LEU A 1 105 ? 11.116 0.531 -18.636 1.00 81.94 105 LEU A CA 1
ATOM 833 C C . LEU A 1 105 ? 12.194 0.294 -17.570 1.00 81.94 105 LEU A C 1
ATOM 835 O O . LEU A 1 105 ? 12.715 1.255 -16.992 1.00 81.94 105 LEU A O 1
ATOM 839 N N . THR A 1 106 ? 12.497 -0.967 -17.270 1.00 79.94 106 THR A N 1
ATOM 840 C CA . THR A 1 106 ? 13.390 -1.363 -16.169 1.00 79.94 106 THR A CA 1
ATOM 841 C C . THR A 1 106 ? 14.704 -1.976 -16.636 1.00 79.94 106 THR A C 1
ATOM 843 O O . THR A 1 106 ? 15.654 -2.029 -15.851 1.00 79.94 106 THR A O 1
ATOM 846 N N . GLY A 1 107 ? 14.770 -2.439 -17.885 1.00 83.31 107 GLY A N 1
ATOM 847 C CA . GLY A 1 107 ? 15.867 -3.243 -18.417 1.00 83.31 107 GLY A CA 1
ATOM 848 C C . GLY A 1 107 ? 16.006 -4.613 -17.746 1.00 83.31 107 GLY A C 1
ATOM 849 O O . GLY A 1 107 ? 17.076 -5.213 -17.825 1.00 83.31 107 GLY A O 1
ATOM 850 N N . LYS A 1 108 ? 14.974 -5.079 -17.034 1.00 81.62 108 LYS A N 1
ATOM 851 C CA . LYS A 1 108 ? 14.954 -6.344 -16.289 1.00 81.62 108 LYS A CA 1
ATOM 852 C C . LYS A 1 108 ? 13.760 -7.164 -16.707 1.00 81.62 108 LYS A C 1
ATOM 854 O O . LYS A 1 108 ? 12.704 -6.587 -16.947 1.00 81.62 108 LYS A O 1
ATOM 859 N N . SER A 1 109 ? 13.902 -8.486 -16.718 1.00 82.44 109 SER A N 1
ATOM 860 C CA . SER A 1 109 ? 12.750 -9.327 -17.016 1.00 82.44 109 SER A CA 1
ATOM 861 C C . SER A 1 109 ? 11.715 -9.220 -15.900 1.00 82.44 109 SER A C 1
ATOM 863 O O . SER A 1 109 ? 12.072 -9.209 -14.718 1.00 82.44 109 SER A O 1
ATOM 865 N N . VAL A 1 110 ? 10.424 -9.203 -16.243 1.00 74.88 110 VAL A N 1
ATOM 866 C CA . VAL A 1 110 ? 9.360 -9.227 -15.222 1.00 74.88 110 VAL A CA 1
ATOM 867 C C . VAL A 1 110 ? 9.471 -10.478 -14.344 1.00 74.88 110 VAL A C 1
ATOM 869 O O . VAL A 1 110 ? 9.161 -10.413 -13.157 1.00 74.88 110 VAL A O 1
ATOM 872 N N . LEU A 1 111 ? 10.027 -11.577 -14.872 1.00 78.38 111 LEU A N 1
ATOM 873 C CA . LEU A 1 111 ? 10.314 -12.804 -14.121 1.00 78.38 111 LEU A CA 1
ATOM 874 C C . LEU A 1 111 ? 11.301 -12.609 -12.952 1.00 78.38 111 LEU A C 1
ATOM 876 O O . LEU A 1 111 ? 11.272 -13.382 -12.000 1.00 78.38 111 LEU A O 1
ATOM 880 N N . GLU A 1 112 ? 12.137 -11.569 -12.976 1.00 77.06 112 GLU A N 1
ATOM 881 C CA . GLU A 1 112 ? 13.076 -11.248 -11.888 1.00 77.06 112 GLU A CA 1
ATOM 882 C C . GLU A 1 112 ? 12.408 -10.547 -10.692 1.00 77.06 112 GLU A C 1
ATOM 884 O O . GLU A 1 112 ? 13.047 -10.333 -9.660 1.00 77.06 112 GLU A O 1
ATOM 889 N N . TYR A 1 113 ? 11.133 -10.169 -10.817 1.00 70.25 113 TYR A N 1
ATOM 890 C CA . TYR A 1 113 ? 10.334 -9.584 -9.737 1.00 70.25 113 TYR A CA 1
ATOM 891 C C . TYR A 1 113 ? 9.543 -10.632 -8.928 1.00 70.25 113 TYR A C 1
ATOM 893 O O . TYR A 1 113 ? 8.801 -10.250 -8.013 1.00 70.25 113 TYR A O 1
ATOM 901 N N . PHE A 1 114 ? 9.695 -11.921 -9.260 1.00 63.50 114 PHE A N 1
ATOM 902 C CA . PHE A 1 114 ? 9.051 -13.061 -8.596 1.00 63.50 114 PHE A CA 1
ATOM 903 C C . PHE A 1 114 ? 9.948 -13.734 -7.555 1.00 63.50 114 PHE A C 1
ATOM 905 O O . PHE A 1 114 ? 11.183 -13.787 -7.750 1.00 63.50 114 PHE A O 1
#

Secondary structure (DSSP, 8-state):
-EEEPTTT--EEEHHHHHHTS-HHHHHHHHTTS--TTTTTPPPEEETTTTEEE-GGGGGSS-HHHHIIIIII-B-TTT-PBPEE----HHHHHHHHTTHHHHHHHHSS-GGGG-

Sequence (114 aa):
MDVYCKVCGEPWDTYSLREDFSEEERKMFLRGEGCPACKGIPTMYCENCSRPYKGWMRADMTKEEIELIWKKKVCPECGSKLKVAKYSGEYMSSLVDCDGAIEDLTGKSVLEYF

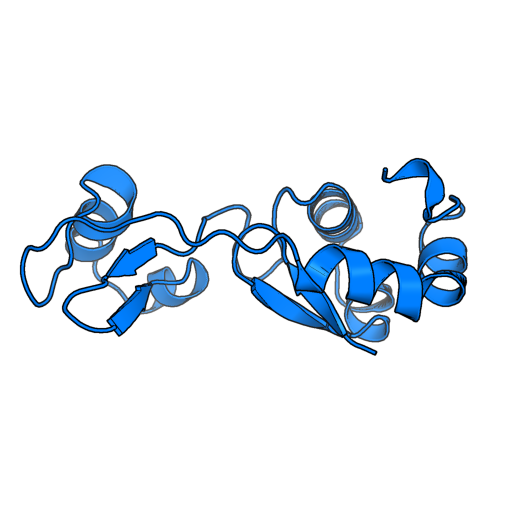Radius of gyration: 15.63 Å; chains: 1; bounding box: 34×29×39 Å

pLDDT: mean 87.51, std 7.29, range [62.47, 96.0]

Foldseek 3Di:
DWAAQQAERHTDDLVCLQPVDDPVQNVCRLLSCGHPQQNNPFWWADPVVRDIDGNNCVVVDDPVCVCCCRVVQAHPPPRDHIDGDGDDPVNLVVCVVCQVSVCVRPVDGSVVSD